Protein 5F2Y (pdb70)

Secondary structure (P-SEA, 3-state):
caaaaaaaaaaaaaaccaaaaaaaaac/caaaaaaaaaaaaaaccaaaaaac/caaaaaaaaaaaaaaccccccccc/caaaaaaaaaaaaaaccccccc/caaaaaaaaaaaaaaccaaaaaaaac/caaaaaaaaaaaaaaccccccccc/caaaaaaaaaaaaaaccaaaaaaaacc

Radius of gyration: 15.52 Å; Cα contacts (8 Å, |Δi|>4): 298; chains: 7; bounding box: 46×24×38 Å

Solvent-accessible surface area: 9048 Å² total

Foldseek 3Di:
DVVVVVVVVVVVVVVCCVVVVVVVVVD/DVVVVVVVVVVVVVVCCVVVVVVD/DVVVVVVVVVVVVVVCCVVVVVDD/DVVVVVVVVVVVVVVCCVVVDD/DVVVVVVVVVVVVVVCCVVVVVVVVD/DVVVVVVVVVVVVVVCCVVVVVVD/DVVVVVVVVVVVVVVCCVVVVVVVVVD

B-factor: mean 48.51, std 15.98, range [20.73, 108.56]

Structure (mmCIF, N/CA/C/O backbone):
data_5F2Y
#
_entry.id   5F2Y
#
_cell.length_a   62.250
_cell.length_b   61.980
_cell.length_c   68.710
_cell.angle_alpha   90.00
_cell.angle_beta   110.92
_cell.angle_gamma   90.00
#
_symmetry.space_group_name_H-M   'I 1 2 1'
#
loop_
_entity.id
_entity.type
_entity.pdbx_description
1 polymer CC-Hept-hCys-H-E
2 water water
#
loop_
_atom_site.group_PDB
_atom_site.id
_atom_site.type_symbol
_atom_site.label_atom_id
_atom_site.label_alt_id
_atom_site.label_comp_id
_atom_site.label_asym_id
_atom_site.label_entity_id
_atom_site.label_seq_id
_atom_site.pdbx_PDB_ins_code
_atom_site.Cartn_x
_atom_site.Cartn_y
_atom_site.Cartn_z
_atom_site.occupancy
_atom_site.B_iso_or_equiv
_atom_site.auth_seq_id
_atom_site.auth_comp_id
_atom_site.auth_asym_id
_atom_site.auth_atom_id
_atom_site.pdbx_PDB_model_num
ATOM 4 N N . GLY A 1 2 ? -73.144 5.189 31.095 1.00 40.01 2 GLY A N 1
ATOM 5 C CA . GLY A 1 2 ? -72.833 4.203 32.115 1.00 35.93 2 GLY A CA 1
ATOM 6 C C . GLY A 1 2 ? -71.356 3.915 32.253 1.00 40.13 2 GLY A C 1
ATOM 7 O O . GLY A 1 2 ? -70.594 4.090 31.317 1.00 34.02 2 GLY A O 1
ATOM 8 N N . GLU A 1 3 ? -70.955 3.476 33.439 1.00 39.71 3 GLU A N 1
ATOM 9 C CA . GLU A 1 3 ? -69.560 3.304 33.726 1.00 40.48 3 GLU A CA 1
ATOM 10 C C . GLU A 1 3 ? -69.015 2.106 32.945 1.00 37.81 3 GLU A C 1
ATOM 11 O O . GLU A 1 3 ? -67.845 2.084 32.608 1.00 36.52 3 GLU A O 1
ATOM 17 N N . ILE A 1 4 ? -69.864 1.135 32.620 1.00 30.75 4 ILE A N 1
ATOM 18 C CA . ILE A 1 4 ? -69.399 -0.017 31.856 1.00 32.91 4 ILE A CA 1
ATOM 19 C C . ILE A 1 4 ? -69.208 0.366 30.393 1.00 34.01 4 ILE A C 1
ATOM 20 O O . ILE A 1 4 ? -68.148 0.116 29.836 1.00 37.49 4 ILE A O 1
ATOM 25 N N . ALA A 1 5 ? 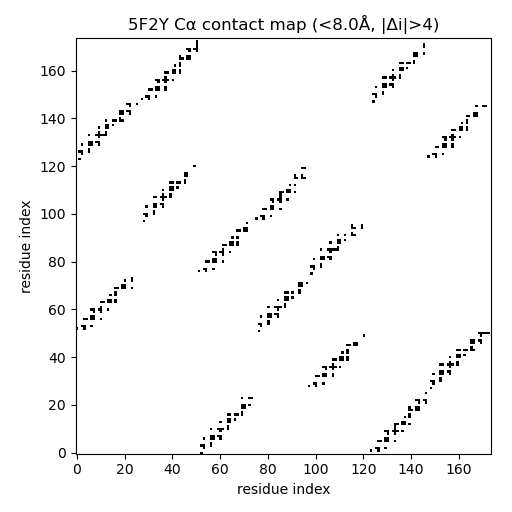-70.214 0.976 29.771 1.00 33.35 5 ALA A N 1
ATOM 26 C CA . ALA A 1 5 ? -70.042 1.531 28.426 1.00 31.90 5 ALA A CA 1
ATOM 27 C C . ALA A 1 5 ? -68.807 2.413 28.366 1.00 36.24 5 ALA A C 1
ATOM 28 O O . ALA A 1 5 ? -68.047 2.340 27.410 1.00 33.06 5 ALA A O 1
ATOM 30 N N . LYS A 1 6 ? -68.615 3.244 29.388 1.00 35.94 6 LYS A N 1
ATOM 31 C CA . LYS A 1 6 ? -67.474 4.140 29.427 1.00 39.75 6 LYS A CA 1
ATOM 32 C C . LYS A 1 6 ? -66.155 3.363 29.431 1.00 37.94 6 LYS A C 1
ATOM 33 O O . LYS A 1 6 ? -65.229 3.719 28.739 1.00 31.70 6 LYS A O 1
ATOM 35 N N . ALA A 1 7 ? -66.078 2.298 30.219 1.00 39.87 7 ALA A N 1
ATOM 36 C CA . ALA A 1 7 ? -64.851 1.538 30.299 1.00 33.37 7 ALA A CA 1
ATOM 37 C C . ALA A 1 7 ? -64.644 0.782 28.995 1.00 36.72 7 ALA A C 1
ATOM 38 O O . ALA A 1 7 ? -63.518 0.614 28.553 1.00 34.54 7 ALA A O 1
ATOM 40 N N . LEU A 1 8 ? -65.725 0.335 28.363 1.00 28.45 8 LEU A N 1
ATOM 41 C CA . LEU A 1 8 ? -65.587 -0.308 27.055 1.00 27.09 8 LEU A CA 1
ATOM 42 C C . LEU A 1 8 ? -65.039 0.668 26.006 1.00 47.08 8 LEU A C 1
ATOM 43 O O . LEU A 1 8 ? -64.211 0.283 25.160 1.00 38.14 8 LEU A O 1
ATOM 48 N N . ARG A 1 9 ? -65.483 1.925 26.061 1.00 35.13 9 ARG A N 1
ATOM 49 C CA . ARG A 1 9 ? -64.987 2.932 25.114 1.00 30.94 9 ARG A CA 1
ATOM 50 C C . ARG A 1 9 ? -63.514 3.227 25.342 1.00 31.69 9 ARG A C 1
ATOM 51 O O . ARG A 1 9 ? -62.798 3.609 24.427 1.00 32.37 9 ARG A O 1
ATOM 59 N N . GLU A 1 10 ? -63.076 3.093 26.584 1.00 35.18 10 GLU A N 1
ATOM 60 C CA . GLU A 1 10 ? -61.684 3.317 26.920 1.00 32.29 10 GLU A CA 1
ATOM 61 C C . GLU A 1 10 ? -60.837 2.177 26.362 1.00 34.74 10 GLU A C 1
ATOM 62 O O . GLU A 1 10 ? -59.695 2.379 25.930 1.00 32.59 10 GLU A O 1
ATOM 68 N N . ILE A 1 11 ? -61.407 0.977 26.343 1.00 33.55 11 ILE A N 1
ATOM 69 C CA . ILE A 1 11 ? -60.724 -0.166 25.758 1.00 33.36 11 ILE A CA 1
ATOM 70 C C . ILE A 1 11 ? -60.553 0.030 24.255 1.00 41.19 11 ILE A C 1
ATOM 71 O O . ILE A 1 11 ? -59.477 -0.217 23.705 1.00 43.45 11 ILE A O 1
ATOM 76 N N . ALA A 1 12 ? -61.607 0.501 23.598 1.00 37.50 12 ALA A N 1
ATOM 77 C CA . ALA A 1 12 ? -61.553 0.765 22.164 1.00 33.52 12 ALA A CA 1
ATOM 78 C C . ALA A 1 12 ? -60.456 1.782 21.837 1.00 41.70 12 ALA A C 1
ATOM 79 O O . ALA A 1 12 ? -59.670 1.582 20.904 1.00 38.97 12 ALA A O 1
ATOM 81 N N . LYS A 1 13 ? -60.395 2.855 22.625 1.00 35.95 13 LYS A N 1
ATOM 82 C CA . LYS A 1 13 ? -59.386 3.880 22.433 1.00 37.10 13 LYS A CA 1
ATOM 83 C C . LYS A 1 13 ? -57.995 3.294 22.612 1.00 36.43 13 LYS A C 1
ATOM 84 O O . LYS A 1 13 ? -57.069 3.645 21.878 1.00 38.48 13 LYS A O 1
ATOM 90 N N . ALA A 1 14 ? -57.846 2.391 23.579 1.00 38.51 14 ALA A N 1
ATOM 91 C CA . ALA A 1 14 ? -56.558 1.733 23.786 1.00 40.07 14 ALA A CA 1
ATOM 92 C C . ALA A 1 14 ? -56.148 0.925 22.553 1.00 37.76 14 ALA A C 1
ATOM 93 O O . ALA A 1 14 ? -54.972 0.904 22.169 1.00 48.11 14 ALA A O 1
ATOM 95 N N . LEU A 1 15 ? -57.123 0.278 21.926 1.00 34.35 15 LEU A N 1
ATOM 96 C CA . LEU A 1 15 ? -56.888 -0.474 20.694 1.00 36.11 15 LEU A CA 1
ATOM 97 C C . LEU A 1 15 ? -56.510 0.439 19.509 1.00 40.85 15 LEU A C 1
ATOM 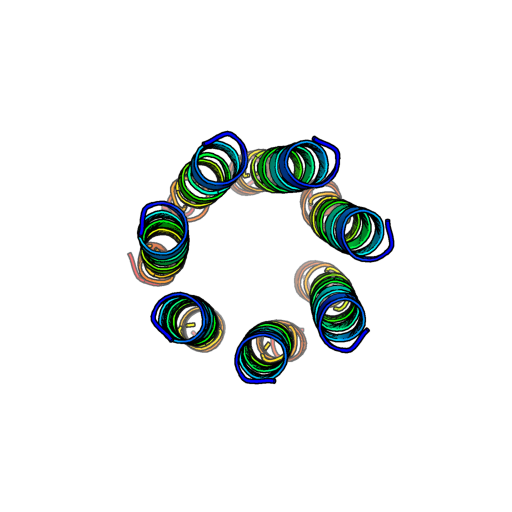98 O O . LEU A 1 15 ? -55.616 0.120 18.710 1.00 39.06 15 LEU A O 1
ATOM 103 N N . ARG A 1 16 ? -57.158 1.592 19.392 1.00 45.06 16 ARG A N 1
ATOM 104 C CA . ARG A 1 16 ? -56.719 2.550 18.380 1.00 48.50 16 ARG A CA 1
ATOM 105 C C . ARG A 1 16 ? -55.302 3.058 18.688 1.00 44.16 16 ARG A C 1
ATOM 106 O O . ARG A 1 16 ? -54.515 3.323 17.779 1.00 43.13 16 ARG A O 1
ATOM 114 N N . GLU A 1 17 ? -54.973 3.190 19.968 1.00 39.03 17 GLU A N 1
ATOM 115 C CA . GLU A 1 17 ? -53.641 3.645 20.341 1.00 44.86 17 GLU A CA 1
ATOM 116 C C . GLU A 1 17 ? -52.627 2.598 19.912 1.00 42.82 17 GLU A C 1
ATOM 117 O O . GLU A 1 17 ? -51.499 2.928 19.573 1.00 48.18 17 GLU A O 1
ATOM 130 N N . ALA A 1 19 ? -53.103 0.407 17.279 1.00 30.38 19 ALA A N 1
ATOM 131 C CA . ALA A 1 19 ? -53.032 0.478 15.815 1.00 33.45 19 ALA A CA 1
ATOM 132 C C . ALA A 1 19 ? -52.050 1.561 15.367 1.00 46.24 19 ALA A C 1
ATOM 133 O O . ALA A 1 19 ? -51.233 1.338 14.487 1.00 41.41 19 ALA A O 1
ATOM 135 N N . TRP A 1 20 ? -52.142 2.729 15.993 1.00 45.30 20 TRP A N 1
ATOM 136 C CA A TRP A 1 20 ? -51.292 3.863 15.657 0.99 42.40 20 TRP A CA 1
ATOM 137 C C . TRP A 1 20 ? -49.820 3.554 15.922 1.00 50.40 20 TRP A C 1
ATOM 138 O O . TRP A 1 20 ? -48.961 3.855 15.098 1.00 43.59 20 TRP A O 1
ATOM 149 N N . ALA A 1 21 ? -49.532 2.944 17.067 1.00 51.75 21 ALA A N 1
ATOM 150 C CA . ALA A 1 21 ? -48.157 2.585 17.391 1.00 49.81 21 ALA A CA 1
ATOM 151 C C . ALA A 1 21 ? -47.636 1.551 16.392 1.00 43.38 21 ALA A C 1
ATOM 152 O O . ALA A 1 21 ? -46.462 1.567 16.024 1.00 50.39 21 ALA A O 1
ATOM 154 N N . HIS A 1 22 ? -48.521 0.674 15.930 1.00 43.02 22 HIS A N 1
ATOM 155 C CA . HIS A 1 22 ? -48.158 -0.326 14.937 1.00 45.49 22 HIS A CA 1
ATOM 156 C C . HIS A 1 22 ? -47.814 0.299 13.590 1.00 51.97 22 HIS A C 1
ATOM 157 O O . HIS A 1 22 ? -46.852 -0.108 12.937 1.00 51.66 22 HIS A O 1
ATOM 164 N N . ARG A 1 23 ? -48.606 1.270 13.159 1.00 41.39 23 ARG A N 1
ATOM 165 C CA . ARG A 1 23 ? -48.284 2.003 11.936 1.00 54.30 23 ARG A CA 1
ATOM 166 C C . ARG A 1 23 ? -46.934 2.715 12.062 1.00 54.30 23 ARG A C 1
ATOM 167 O O . ARG A 1 23 ? -46.124 2.664 11.141 1.00 62.61 23 ARG A O 1
ATOM 169 N N . GLU A 1 24 ? -46.682 3.367 13.196 1.00 40.92 24 GLU A N 1
ATOM 170 C CA . GLU A 1 24 ? -45.390 4.017 13.408 1.00 43.74 24 GLU A CA 1
ATOM 171 C C . GLU A 1 24 ? -44.246 3.004 13.345 1.00 53.06 24 GLU A C 1
ATOM 172 O O . GLU A 1 24 ? -43.153 3.309 12.849 1.00 55.82 24 GLU A O 1
ATOM 178 N N . GLU A 1 25 ? -44.509 1.801 13.850 1.00 53.79 25 GLU A N 1
ATOM 179 C CA . GLU A 1 25 ? -43.586 0.676 13.727 1.00 63.19 25 GLU A CA 1
ATOM 180 C C . GLU A 1 25 ? -43.267 0.390 12.267 1.00 63.91 25 GLU A C 1
ATOM 181 O O . GLU A 1 25 ? -42.109 0.451 11.845 1.00 55.39 25 GLU A O 1
ATOM 187 N N . ALA A 1 26 ? -44.312 0.070 11.508 1.00 59.07 26 ALA A N 1
ATOM 188 C CA . ALA A 1 26 ? -44.176 -0.252 10.094 1.00 71.08 26 ALA A CA 1
ATOM 189 C C . ALA A 1 26 ? -43.470 0.872 9.349 1.00 79.28 26 ALA A C 1
ATOM 190 O O . ALA A 1 26 ? -42.641 0.628 8.472 1.00 82.01 26 ALA A O 1
ATOM 192 N N . LYS A 1 27 ? -43.790 2.107 9.722 1.00 72.11 27 LYS A N 1
ATOM 193 C CA . LYS A 1 27 ? -43.209 3.269 9.070 1.00 70.73 27 LYS A CA 1
ATOM 194 C C . LYS A 1 27 ? -41.737 3.498 9.431 1.00 77.58 27 LYS A C 1
ATOM 195 O O . LYS A 1 27 ? -40.984 4.053 8.631 1.00 82.16 27 LYS A O 1
ATOM 201 N N . ALA A 1 28 ? -41.318 3.068 10.618 1.00 72.73 28 ALA A N 1
ATOM 202 C CA . ALA A 1 28 ? -39.928 3.266 11.033 1.00 67.01 28 ALA A CA 1
ATOM 203 C C . ALA A 1 28 ? -39.023 2.119 10.599 1.00 77.75 28 ALA A C 1
ATOM 204 O O . ALA A 1 28 ? -38.147 1.696 11.355 1.00 86.57 28 ALA A O 1
ATOM 206 N N . LEU A 1 29 ? -39.230 1.624 9.381 1.00 74.89 29 LEU A N 1
ATOM 207 C CA . LEU A 1 29 ? -38.399 0.558 8.831 1.00 75.20 29 LEU A CA 1
ATOM 208 C C . LEU A 1 29 ? -38.542 0.486 7.315 1.00 75.49 29 LEU A C 1
ATOM 209 O O . LEU A 1 29 ? -39.649 0.369 6.791 1.00 74.07 29 LEU A O 1
ATOM 214 N N . GLY B 1 2 ? -70.116 -19.802 36.427 1.00 40.29 2 GLY B N 1
ATOM 215 C CA . GLY B 1 2 ? -70.935 -19.239 35.375 1.00 35.48 2 GLY B CA 1
ATOM 216 C C . GLY B 1 2 ? -70.381 -19.436 33.985 1.00 41.04 2 GLY B C 1
ATOM 217 O O . GLY B 1 2 ? -69.172 -19.469 33.781 1.00 32.23 2 GLY B O 1
ATOM 218 N N . GLU B 1 3 ? -71.273 -19.543 33.013 1.00 38.60 3 GLU B N 1
ATOM 219 C CA . GLU B 1 3 ? -70.843 -19.716 31.640 1.00 43.12 3 GLU B CA 1
ATOM 220 C C . GLU B 1 3 ? -70.123 -18.469 31.115 1.00 42.44 3 GLU B C 1
ATOM 221 O O . GLU B 1 3 ? -69.162 -18.584 30.360 1.00 36.31 3 GLU B O 1
ATOM 227 N N . ILE B 1 4 ? -70.553 -17.280 31.531 1.00 36.34 4 ILE B N 1
ATOM 228 C CA . ILE B 1 4 ? -69.928 -16.062 31.016 1.00 31.07 4 ILE B CA 1
ATOM 229 C C . ILE B 1 4 ? -68.517 -15.940 31.578 1.00 34.33 4 ILE B C 1
ATOM 230 O O . ILE B 1 4 ? -67.552 -15.852 30.810 1.00 40.12 4 ILE B O 1
ATOM 235 N N . ALA B 1 5 ? -68.390 -15.992 32.901 1.00 31.33 5 ALA B N 1
ATOM 236 C CA . ALA B 1 5 ? -67.085 -16.048 33.564 1.00 31.92 5 ALA B CA 1
ATOM 237 C C . ALA B 1 5 ? -66.151 -17.128 32.982 1.00 40.95 5 ALA B C 1
ATOM 238 O O . ALA B 1 5 ? -64.980 -16.858 32.741 1.00 36.97 5 ALA B O 1
ATOM 240 N N . LYS B 1 6 ? -66.661 -18.338 32.763 1.00 35.76 6 LYS B N 1
ATOM 241 C CA . LYS B 1 6 ? -65.864 -19.389 32.129 1.00 35.17 6 LYS B CA 1
ATOM 242 C C . LYS B 1 6 ? -65.330 -18.959 30.762 1.00 37.06 6 LYS B C 1
ATOM 243 O O . LYS B 1 6 ? -64.145 -19.103 30.481 1.00 33.30 6 LYS B O 1
ATOM 246 N N . ALA B 1 7 ? -66.209 -18.439 29.913 1.00 37.43 7 ALA B N 1
ATOM 247 C CA . ALA B 1 7 ? -65.814 -18.029 28.575 1.00 31.39 7 ALA B CA 1
ATOM 248 C C . ALA B 1 7 ? -64.778 -16.919 28.639 1.00 37.03 7 ALA B C 1
ATOM 249 O O . ALA B 1 7 ? -63.840 -16.894 27.855 1.00 35.41 7 ALA B O 1
ATOM 251 N N . LEU B 1 8 ? -64.941 -16.013 29.590 1.00 27.42 8 LEU B N 1
ATOM 252 C CA . LEU B 1 8 ? -63.988 -14.937 29.790 1.00 27.96 8 LEU B CA 1
ATOM 253 C C . LEU B 1 8 ? -62.614 -15.460 30.182 1.00 34.73 8 LEU B C 1
ATOM 254 O O . LEU B 1 8 ? -61.594 -14.873 29.803 1.00 28.44 8 LEU B O 1
ATOM 259 N N . ARG B 1 9 ? -62.580 -16.540 30.960 1.00 37.78 9 ARG B N 1
ATOM 260 C CA . ARG B 1 9 ? -61.303 -17.145 31.329 1.00 44.30 9 ARG B CA 1
ATOM 261 C C . ARG B 1 9 ? -60.681 -17.844 30.125 1.00 40.55 9 ARG B C 1
ATOM 262 O O . ARG B 1 9 ? -59.461 -17.859 29.991 1.00 38.85 9 ARG B O 1
ATOM 270 N N . GLU B 1 10 ? -61.501 -18.409 29.238 1.00 33.69 10 GLU B N 1
ATOM 271 C CA . GLU B 1 10 ? -60.949 -18.964 27.999 1.00 38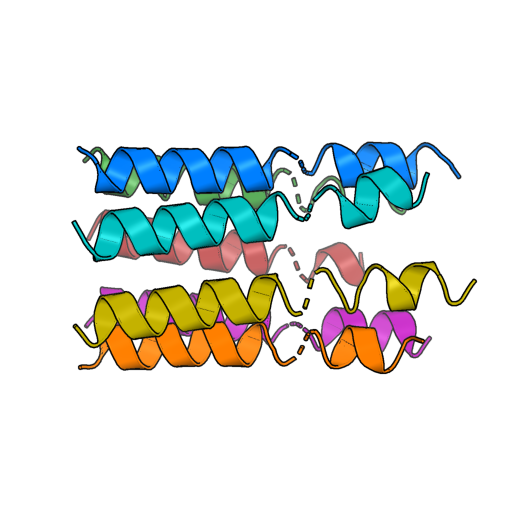.59 10 GLU B CA 1
ATOM 272 C C . GLU B 1 10 ? -60.283 -17.883 27.155 1.00 34.22 10 GLU B C 1
ATOM 273 O O . GLU B 1 10 ? -59.292 -18.130 26.489 1.00 29.15 10 GLU B O 1
ATOM 279 N N . ILE B 1 11 ? -60.857 -16.691 27.155 1.00 32.95 11 ILE B N 1
ATOM 280 C CA . ILE B 1 11 ? -60.265 -15.577 26.432 1.00 33.61 11 ILE B CA 1
ATOM 281 C C . ILE B 1 11 ? -58.920 -15.239 27.050 1.00 31.58 11 ILE B C 1
ATOM 282 O O . ILE B 1 11 ? -57.957 -15.027 26.344 1.00 30.25 11 ILE B O 1
ATOM 287 N N . ALA B 1 12 ? -58.843 -15.220 28.374 1.00 33.56 12 ALA B N 1
ATOM 288 C CA . ALA B 1 12 ? -57.581 -14.903 29.024 1.00 33.60 12 ALA B CA 1
ATOM 289 C C . ALA B 1 12 ? -56.499 -15.926 28.670 1.00 36.79 12 ALA B C 1
ATOM 290 O O . ALA B 1 12 ? -55.352 -15.551 28.405 1.00 31.89 12 ALA B O 1
ATOM 292 N N . LYS B 1 13 ? -56.868 -17.206 28.629 1.00 34.89 13 LYS B N 1
ATOM 293 C CA . LYS B 1 13 ? -55.922 -18.264 28.290 1.00 36.37 13 LYS B CA 1
ATOM 294 C C . LYS B 1 13 ? -55.485 -18.179 26.838 1.00 37.04 13 LYS B C 1
ATOM 295 O O . LYS B 1 13 ? -54.321 -18.446 26.510 1.00 36.19 13 LYS B O 1
ATOM 297 N N . ALA B 1 14 ? -56.399 -17.800 25.953 1.00 31.82 14 ALA B N 1
ATOM 298 C CA . ALA B 1 14 ? -55.989 -17.610 24.561 1.00 31.35 14 ALA B CA 1
ATOM 299 C C . ALA B 1 14 ? -54.997 -16.452 24.465 1.00 40.76 14 ALA B C 1
ATOM 300 O O . ALA B 1 14 ? -54.057 -16.496 23.675 1.00 40.75 14 ALA B O 1
ATOM 302 N N . LEU B 1 15 ? -55.191 -15.421 25.281 1.00 38.84 15 LEU B N 1
ATOM 303 C CA . LEU B 1 15 ? -54.243 -14.303 25.291 1.00 40.29 15 LEU B CA 1
ATOM 304 C C . LEU B 1 15 ? -52.875 -14.718 25.852 1.00 35.34 15 LEU B C 1
ATOM 305 O O . LEU B 1 15 ? -51.839 -14.216 25.422 1.00 35.76 15 LEU B O 1
ATOM 310 N N . ARG B 1 16 ? -52.864 -15.628 26.820 1.00 36.77 16 ARG B N 1
ATOM 311 C CA A ARG B 1 16 ? -51.613 -16.132 27.359 0.57 40.09 16 ARG B CA 1
ATOM 312 C CA B ARG B 1 16 ? -51.614 -16.143 27.353 0.43 40.24 16 ARG B CA 1
ATOM 313 C C . ARG B 1 16 ? -50.895 -16.968 26.288 1.00 43.04 16 ARG B C 1
ATOM 314 O O . ARG B 1 16 ? -49.673 -16.921 26.168 1.00 39.45 16 ARG B O 1
ATOM 329 N N . GLU B 1 17 ? -51.667 -17.714 25.503 1.00 40.13 17 GLU B N 1
ATOM 330 C CA . GLU B 1 17 ? -51.132 -18.440 24.360 1.00 43.27 17 GLU B CA 1
ATOM 331 C C . GLU B 1 17 ? -50.474 -17.459 23.393 1.00 42.63 17 GLU B C 1
ATOM 332 O O . GLU B 1 17 ? -49.432 -17.744 22.799 1.00 39.92 17 GLU B O 1
ATOM 345 N N . ALA B 1 19 ? -49.202 -14.544 24.153 1.00 34.39 19 ALA B N 1
ATOM 346 C CA . ALA B 1 19 ? -47.988 -14.142 24.843 1.00 41.91 19 ALA B CA 1
ATOM 347 C C . ALA B 1 19 ? -46.876 -15.183 24.679 1.00 53.75 19 ALA B C 1
ATOM 348 O O . ALA B 1 19 ? -45.786 -14.849 24.226 1.00 56.55 19 ALA B O 1
ATOM 350 N N . TRP B 1 20 ? -47.157 -16.433 25.046 1.00 52.05 20 TRP B N 1
ATOM 351 C CA . TRP B 1 20 ? -46.173 -17.513 24.949 1.00 53.04 20 TRP B CA 1
ATOM 352 C C . TRP B 1 20 ? -45.591 -17.628 23.546 1.00 53.56 20 TRP B C 1
ATOM 353 O O . TRP B 1 20 ? -44.396 -17.867 23.382 1.00 53.79 20 TRP B O 1
ATOM 364 N N . ALA B 1 21 ? -46.439 -17.451 22.537 1.00 46.29 21 ALA B N 1
ATOM 365 C CA . ALA B 1 21 ? -45.994 -17.488 21.147 1.00 42.70 21 ALA B CA 1
ATOM 366 C C . ALA B 1 21 ? -44.930 -16.413 20.882 1.00 54.46 21 ALA B C 1
ATOM 367 O O . ALA B 1 21 ? -44.009 -16.619 20.098 1.00 62.46 21 ALA B O 1
ATOM 369 N N . HIS B 1 22 ? -45.071 -15.268 21.548 1.00 56.78 22 HIS B N 1
ATOM 370 C CA . HIS B 1 22 ? -44.099 -14.187 21.463 1.00 62.32 22 HIS B CA 1
ATOM 371 C C . HIS B 1 22 ? -42.868 -14.477 22.316 1.00 60.67 22 HIS B C 1
ATOM 372 O O . HIS B 1 22 ? -41.768 -14.039 21.989 1.00 59.72 22 HIS B O 1
ATOM 379 N N . ARG B 1 23 ? -43.053 -15.214 23.408 1.00 61.27 23 ARG B N 1
ATOM 380 C CA . ARG B 1 23 ? -41.936 -15.563 24.286 1.00 64.85 23 ARG B CA 1
ATOM 381 C C . ARG B 1 23 ? -40.975 -16.559 23.630 1.00 71.13 23 ARG B C 1
ATOM 382 O O . ARG B 1 23 ? -39.832 -16.697 24.063 1.00 73.09 23 ARG B O 1
ATOM 390 N N . GLU B 1 24 ? -41.437 -17.253 22.593 1.00 75.31 24 GLU B N 1
ATOM 391 C CA . GLU B 1 24 ? -40.586 -18.206 21.885 1.00 82.63 24 GLU B CA 1
ATOM 392 C C . GLU B 1 24 ? -39.984 -17.580 20.627 1.00 88.75 24 GLU B C 1
ATOM 393 O O . GLU B 1 24 ? -39.202 -18.220 19.918 1.00 92.15 24 GLU B O 1
ATOM 399 N N . GLU B 1 25 ? -40.351 -16.328 20.360 1.00 80.12 25 GLU B N 1
ATOM 400 C CA . GLU B 1 25 ? -39.716 -15.541 19.307 1.00 78.60 25 GLU B CA 1
ATOM 401 C C . GLU B 1 25 ? -38.709 -14.567 19.912 1.00 80.82 25 GLU B C 1
ATOM 402 O O . GLU B 1 25 ? -38.608 -13.418 19.481 1.00 87.03 25 GLU B O 1
ATOM 404 N N . ALA B 1 26 ? -37.967 -15.037 20.911 1.00 74.72 26 ALA B N 1
ATOM 405 C CA . ALA B 1 26 ? -37.002 -14.207 21.628 1.00 63.72 26 ALA B CA 1
ATOM 406 C C . ALA B 1 26 ? -36.024 -15.068 22.427 1.00 67.58 26 ALA B C 1
ATOM 407 O O . ALA B 1 26 ? -36.361 -16.175 22.858 1.00 72.53 26 ALA B O 1
ATOM 412 N N . GLY C 1 2 ? -78.176 0.005 22.167 1.00 43.88 2 GLY C N 1
ATOM 413 C CA . GLY C 1 2 ? -77.715 0.253 23.522 1.00 40.20 2 GLY C CA 1
ATOM 414 C C . GLY C 1 2 ? -76.303 0.791 23.582 1.00 45.45 2 GLY C C 1
ATOM 415 O O . GLY C 1 2 ? -75.518 0.567 22.668 1.00 35.66 2 GLY C O 1
ATOM 416 N N . GLU C 1 3 ? -75.982 1.490 24.668 1.00 56.54 3 GLU C N 1
ATOM 417 C CA . GLU C 1 3 ? -74.661 2.079 24.836 1.00 49.79 3 GLU C CA 1
ATOM 418 C C . GLU C 1 3 ? -73.587 0.988 24.900 1.00 39.14 3 GLU C C 1
ATOM 419 O O . GLU C 1 3 ? -72.488 1.169 24.400 1.00 38.36 3 GLU C O 1
ATOM 425 N N . ILE C 1 4 ? -73.906 -0.151 25.502 1.00 35.24 4 ILE C N 1
ATOM 426 C CA . ILE C 1 4 ? -72.914 -1.221 25.626 1.00 33.02 4 ILE C CA 1
ATOM 427 C C . ILE C 1 4 ? -72.624 -1.853 24.265 1.00 42.22 4 ILE C C 1
ATOM 428 O O . ILE C 1 4 ? -71.465 -1.976 23.865 1.00 38.63 4 ILE C O 1
ATOM 433 N N . ALA C 1 5 ? -73.674 -2.225 23.544 1.00 37.31 5 ALA C N 1
ATOM 434 C CA . ALA C 1 5 ? -73.525 -2.781 22.204 1.00 32.83 5 ALA C CA 1
ATOM 435 C C . ALA C 1 5 ? -72.747 -1.848 21.275 1.00 42.80 5 ALA C C 1
ATOM 436 O O . ALA C 1 5 ? -71.890 -2.302 20.518 1.00 35.96 5 ALA C O 1
ATOM 438 N N . LYS C 1 6 ? -73.027 -0.549 21.335 1.00 34.19 6 LYS C N 1
ATOM 439 C CA . LYS C 1 6 ? -72.286 0.419 20.523 1.00 38.10 6 LYS C CA 1
ATOM 440 C C . LYS C 1 6 ? -70.792 0.496 20.885 1.00 35.03 6 LYS C C 1
ATOM 441 O O . LYS C 1 6 ? -69.946 0.592 20.004 1.00 46.80 6 LYS C O 1
ATOM 443 N N . ALA C 1 7 ? -70.474 0.460 22.176 1.00 38.54 7 ALA C N 1
ATOM 444 C CA . ALA C 1 7 ? -69.089 0.491 22.614 1.00 33.13 7 ALA C CA 1
ATOM 445 C C . ALA C 1 7 ? -68.388 -0.756 22.125 1.00 39.01 7 ALA C C 1
ATOM 446 O O . ALA C 1 7 ? -67.235 -0.708 21.691 1.00 35.57 7 ALA C O 1
ATOM 448 N N . LEU C 1 8 ? -69.093 -1.880 22.184 1.00 25.36 8 LEU C N 1
ATOM 449 C CA . LEU C 1 8 ? -68.536 -3.133 21.695 1.00 27.52 8 LEU C CA 1
ATOM 450 C C . LEU C 1 8 ? -68.278 -3.091 20.192 1.00 39.51 8 LEU C C 1
ATOM 451 O O . LEU C 1 8 ? -67.282 -3.641 19.716 1.00 35.67 8 LEU C O 1
ATOM 456 N N . ARG C 1 9 ? -69.164 -2.463 19.425 1.00 35.94 9 ARG C N 1
ATOM 457 C CA A ARG C 1 9 ? -68.937 -2.313 17.990 0.59 33.96 9 ARG C CA 1
ATOM 458 C CA B ARG C 1 9 ? -68.916 -2.341 17.994 0.41 33.59 9 ARG C CA 1
ATOM 459 C C . ARG C 1 9 ? -67.766 -1.365 17.754 1.00 38.95 9 ARG C C 1
ATOM 460 O O . ARG C 1 9 ? -67.028 -1.486 16.767 1.00 37.40 9 ARG C O 1
ATOM 475 N N . GLU C 1 10 ? -67.590 -0.418 18.669 1.00 35.35 10 GLU C N 1
ATOM 476 C CA . GLU C 1 10 ? -66.463 0.508 18.585 1.00 39.70 10 GLU C CA 1
ATOM 477 C C . GLU C 1 10 ? -65.156 -0.230 18.860 1.00 38.06 10 GLU C C 1
ATOM 478 O O . GLU C 1 10 ? -64.094 0.147 18.358 1.00 43.81 10 GLU C O 1
ATOM 484 N N . ILE C 1 11 ? -65.240 -1.285 19.661 1.00 42.66 11 ILE C N 1
ATOM 485 C CA . ILE C 1 11 ? -64.092 -2.144 19.901 1.00 36.97 11 ILE C CA 1
ATOM 486 C C . ILE C 1 11 ? -63.785 -2.947 18.634 1.00 37.81 11 ILE C C 1
ATOM 487 O O . ILE C 1 11 ? -62.633 -3.084 18.239 1.00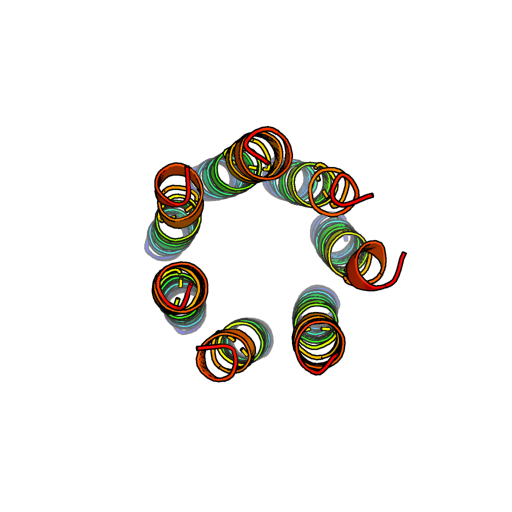 38.31 11 ILE C O 1
ATOM 492 N N . ALA C 1 12 ? -64.819 -3.435 17.967 1.00 33.44 12 ALA C N 1
ATOM 493 C CA . ALA C 1 12 ? -64.623 -4.181 16.727 1.00 37.45 12 ALA C CA 1
ATOM 494 C C . ALA C 1 12 ? -63.894 -3.356 15.668 1.00 44.71 12 ALA C C 1
ATOM 495 O O . ALA C 1 12 ? -62.921 -3.814 15.057 1.00 44.39 12 ALA C O 1
ATOM 497 N N . LYS C 1 13 ? -64.360 -2.131 15.456 1.00 43.27 13 LYS C N 1
ATOM 498 C CA . LYS C 1 13 ? -63.766 -1.255 14.465 1.00 39.75 13 LYS C CA 1
ATOM 499 C C . LYS C 1 13 ? -62.307 -0.945 14.781 1.00 40.27 13 LYS C C 1
ATOM 500 O O . LYS C 1 13 ? -61.467 -0.899 13.884 1.00 43.21 13 LYS C O 1
ATOM 504 N N . ALA C 1 14 ? -61.994 -0.743 16.056 1.00 39.52 14 ALA C N 1
ATOM 505 C CA . ALA C 1 14 ? -60.604 -0.492 16.432 1.00 43.53 14 ALA C CA 1
ATOM 506 C C . ALA C 1 14 ? -59.719 -1.678 16.034 1.00 39.58 14 ALA C C 1
ATOM 507 O O . ALA C 1 14 ? -58.617 -1.503 15.507 1.00 48.02 14 ALA C O 1
ATOM 509 N N . LEU C 1 15 ? -60.225 -2.883 16.273 1.00 34.92 15 LEU C N 1
ATOM 510 C CA . LEU C 1 15 ? -59.526 -4.120 15.938 1.00 42.40 15 LEU C CA 1
ATOM 511 C C . LEU C 1 15 ? -59.316 -4.253 14.436 1.00 42.28 15 LEU C C 1
ATOM 512 O O . LEU C 1 15 ? -58.283 -4.760 13.983 1.00 40.65 15 LEU C O 1
ATOM 517 N N . ARG C 1 16 ? -60.296 -3.807 13.658 1.00 41.60 16 ARG C N 1
ATOM 518 C CA . ARG C 1 16 ? -60.126 -3.765 12.211 1.00 48.15 16 ARG C CA 1
ATOM 519 C C . ARG C 1 16 ? -59.076 -2.725 11.816 1.00 57.07 16 ARG C C 1
ATOM 520 O O . ARG C 1 16 ? -58.298 -2.940 10.884 1.00 63.92 16 ARG C O 1
ATOM 528 N N . GLU C 1 17 ? -59.050 -1.601 12.528 1.00 53.61 17 GLU C N 1
ATOM 529 C CA . GLU C 1 17 ? -58.004 -0.605 12.322 1.00 56.92 17 GLU C CA 1
ATOM 530 C C . GLU C 1 17 ? -56.628 -1.219 12.632 1.00 50.53 17 GLU C C 1
ATOM 531 O O . GLU C 1 17 ? -55.640 -0.900 11.989 1.00 60.35 17 GLU C O 1
ATOM 544 N N . ALA C 1 19 ? -56.015 -4.357 12.282 1.00 47.64 19 ALA C N 1
ATOM 545 C CA . ALA C 1 19 ? -55.813 -5.340 11.217 1.00 53.56 19 ALA C CA 1
ATOM 546 C C . ALA C 1 19 ? -55.190 -4.714 9.971 1.00 63.94 19 ALA C C 1
ATOM 547 O O . ALA C 1 19 ? -54.341 -5.333 9.332 1.00 50.18 19 ALA C O 1
ATOM 549 N N . TRP C 1 20 ? -55.618 -3.501 9.623 1.00 65.87 20 TRP C N 1
ATOM 550 C CA . TRP C 1 20 ? -55.014 -2.768 8.508 1.00 65.78 20 TRP C CA 1
ATOM 551 C C . TRP C 1 20 ? -53.573 -2.336 8.816 1.00 66.01 20 TRP C C 1
ATOM 552 O O . TRP C 1 20 ? -52.759 -2.192 7.907 1.00 73.26 20 TRP C O 1
ATOM 554 N N . ALA C 1 21 ? -53.255 -2.121 10.089 1.00 59.47 21 ALA C N 1
ATOM 555 C CA . ALA C 1 21 ? -51.890 -1.757 10.463 1.00 52.61 21 ALA C CA 1
ATOM 556 C C . ALA C 1 21 ? -50.951 -2.966 10.381 1.00 66.85 21 ALA C C 1
ATOM 557 O O . ALA C 1 21 ? -49.801 -2.835 9.957 1.00 68.40 21 ALA C O 1
ATOM 559 N N . HIS C 1 22 ? -51.439 -4.136 10.792 1.00 67.25 22 HIS C N 1
ATOM 560 C CA . HIS C 1 22 ? -50.699 -5.379 10.601 1.00 68.38 22 HIS C CA 1
ATOM 561 C C . HIS C 1 22 ? -50.542 -5.641 9.108 1.00 79.97 22 HIS C C 1
ATOM 562 O O . HIS C 1 22 ? -49.509 -6.141 8.658 1.00 85.49 22 HIS C O 1
ATOM 569 N N . ARG C 1 23 ? -51.575 -5.296 8.345 1.00 75.53 23 ARG C N 1
ATOM 570 C CA . ARG C 1 23 ? -51.520 -5.376 6.887 1.00 74.02 23 ARG C CA 1
ATOM 571 C C . ARG C 1 23 ? -50.946 -4.085 6.317 1.00 82.23 23 ARG C C 1
ATOM 572 O O . ARG C 1 23 ? -51.403 -3.581 5.287 1.00 87.98 23 ARG C O 1
ATOM 574 N N . GLU C 1 24 ? -49.966 -3.539 7.027 1.00 79.11 24 GLU C N 1
ATOM 575 C CA . GLU C 1 24 ? -49.090 -2.505 6.497 1.00 82.64 24 GLU C CA 1
ATOM 576 C C . GLU C 1 24 ? -47.660 -3.013 6.638 1.00 79.49 24 GLU C C 1
ATOM 577 O O . GLU C 1 24 ? -46.708 -2.235 6.690 1.00 78.11 24 GLU C O 1
ATOM 579 N N . GLU C 1 25 ? -47.531 -4.335 6.725 1.00 83.61 25 GLU C N 1
ATOM 580 C CA . GLU C 1 25 ? -46.234 -5.002 6.738 1.00 82.70 25 GLU C CA 1
ATOM 581 C C . GLU C 1 25 ? -45.941 -5.556 5.345 1.00 83.29 25 GLU C C 1
ATOM 582 O O . GLU C 1 25 ? -45.180 -6.512 5.186 1.00 85.21 25 GLU C O 1
ATOM 584 N N . ALA C 1 26 ? -46.560 -4.943 4.341 1.00 79.79 26 ALA C N 1
ATOM 585 C CA . ALA C 1 26 ? -46.431 -5.384 2.960 1.00 78.21 26 ALA C CA 1
ATOM 590 N N . GLY D 1 2 ? -79.277 -11.198 20.039 1.00 58.79 2 GLY D N 1
ATOM 591 C CA . GLY D 1 2 ? -79.080 -10.018 20.853 1.00 48.36 2 GLY D CA 1
ATOM 592 C C . GLY D 1 2 ? -78.081 -9.051 20.257 1.00 47.06 2 GLY D C 1
ATOM 593 O O . GLY D 1 2 ? -77.129 -9.461 19.583 1.00 34.88 2 GLY D O 1
ATOM 594 N N . GLU D 1 3 ? -78.288 -7.764 20.512 1.00 44.81 3 GLU D N 1
ATOM 595 C CA . GLU D 1 3 ? -77.397 -6.739 20.000 1.00 47.27 3 GLU D CA 1
ATOM 596 C C . GLU D 1 3 ? -76.026 -6.871 20.650 1.00 43.20 3 GLU D C 1
ATOM 597 O O . GLU D 1 3 ? -75.012 -6.636 20.005 1.00 42.03 3 GLU D O 1
ATOM 603 N N . ILE D 1 4 ? -75.992 -7.249 21.926 1.00 36.28 4 ILE D N 1
ATOM 604 C CA . ILE D 1 4 ? -74.720 -7.423 22.607 1.00 40.02 4 ILE D CA 1
ATOM 605 C C . ILE D 1 4 ? -73.988 -8.655 22.059 1.00 40.89 4 ILE D C 1
ATOM 606 O O . ILE D 1 4 ? -72.798 -8.594 21.763 1.00 35.34 4 ILE D O 1
ATOM 611 N N . ALA D 1 5 ? -74.701 -9.761 21.878 1.00 31.49 5 ALA D N 1
ATOM 612 C CA . ALA D 1 5 ? -74.092 -10.960 21.302 1.00 35.60 5 ALA D CA 1
ATOM 613 C C . ALA D 1 5 ? -73.566 -10.722 19.885 1.00 40.48 5 ALA D C 1
ATOM 614 O O . ALA D 1 5 ? -72.478 -11.172 19.523 1.00 32.96 5 ALA D O 1
ATOM 616 N N . LYS D 1 6 ? -74.361 -10.032 19.075 1.00 35.02 6 LYS D N 1
ATOM 617 C CA . LYS D 1 6 ? -73.972 -9.709 17.719 1.00 32.24 6 LYS D CA 1
ATOM 618 C C . LYS D 1 6 ? -72.685 -8.901 17.694 1.00 36.65 6 LYS D C 1
ATOM 619 O O . LYS D 1 6 ? -71.818 -9.141 16.869 1.00 41.10 6 LYS D O 1
ATOM 625 N N . ALA D 1 7 ? -72.570 -7.945 18.605 1.00 40.25 7 ALA D N 1
ATOM 626 C CA . ALA D 1 7 ? -71.408 -7.077 18.627 1.00 45.39 7 ALA D CA 1
ATOM 627 C C . ALA D 1 7 ? -70.201 -7.859 19.100 1.00 48.05 7 ALA D C 1
ATOM 628 O O . ALA D 1 7 ? -69.100 -7.655 18.603 1.00 50.34 7 ALA D O 1
ATOM 630 N N . LEU D 1 8 ? -70.403 -8.758 20.060 1.00 35.19 8 LEU D N 1
ATOM 631 C CA . LEU D 1 8 ? -69.302 -9.630 20.448 1.00 36.94 8 LEU D CA 1
ATOM 632 C C . LEU D 1 8 ? -68.845 -10.463 19.248 1.00 42.88 8 LEU D C 1
ATOM 633 O O . LEU D 1 8 ? -67.647 -10.656 19.048 1.00 34.70 8 LEU D O 1
ATOM 638 N N . ARG D 1 9 ? -69.784 -10.925 18.425 1.00 41.83 9 ARG D N 1
ATOM 639 C CA . ARG D 1 9 ? -69.417 -11.711 17.245 1.00 42.33 9 ARG D CA 1
ATOM 640 C C . ARG D 1 9 ? -68.682 -10.845 16.223 1.00 39.03 9 ARG D C 1
ATOM 641 O O . ARG D 1 9 ? -67.892 -11.330 15.432 1.00 37.14 9 ARG D O 1
ATOM 649 N N . GLU D 1 10 ? -68.952 -9.552 16.226 1.00 41.20 10 GLU D N 1
ATOM 650 C CA . GLU D 1 10 ? -68.283 -8.678 15.279 1.00 40.72 10 GLU D CA 1
ATOM 651 C C . GLU D 1 10 ? -66.838 -8.488 15.713 1.00 37.39 10 GLU D C 1
ATOM 652 O O . GLU D 1 10 ? -65.943 -8.286 14.901 1.00 38.98 10 GLU D O 1
ATOM 658 N N . ILE D 1 11 ? -66.622 -8.561 17.020 1.00 37.89 11 ILE D N 1
ATOM 659 C CA . ILE D 1 11 ? -65.289 -8.484 17.576 1.00 38.28 11 ILE D CA 1
ATOM 660 C C . ILE D 1 11 ? -64.470 -9.711 17.166 1.00 35.12 11 ILE D C 1
ATOM 661 O O . ILE D 1 11 ? -63.339 -9.577 16.706 1.00 43.32 11 ILE D O 1
ATOM 666 N N . ALA D 1 12 ? -65.050 -10.900 17.303 1.00 34.12 12 ALA D N 1
ATOM 667 C CA . ALA D 1 12 ? -64.363 -12.129 16.904 1.00 36.02 12 ALA D CA 1
ATOM 668 C C . ALA D 1 12 ? -63.948 -12.067 15.438 1.00 39.96 12 ALA D C 1
ATOM 669 O O . ALA D 1 12 ? -62.811 -12.386 15.093 1.00 45.68 12 ALA D O 1
ATOM 671 N N . LYS D 1 13 ? -64.873 -11.652 14.579 1.00 43.84 13 LYS D N 1
ATOM 672 C CA . LYS D 1 13 ? -64.585 -11.522 13.153 1.00 46.16 13 LYS D CA 1
ATOM 673 C C . LYS D 1 13 ? -63.372 -10.623 12.891 1.00 42.77 13 LYS D C 1
ATOM 674 O O . LYS D 1 13 ? -62.500 -10.953 12.086 1.00 43.49 13 LYS D O 1
ATOM 676 N N . ALA D 1 14 ? -63.326 -9.489 13.584 1.00 38.47 14 ALA D N 1
ATOM 677 C CA . ALA D 1 14 ? -62.222 -8.544 13.453 1.00 37.56 14 ALA D CA 1
ATOM 678 C C . ALA D 1 14 ? -60.910 -9.184 13.876 1.00 44.04 14 ALA D C 1
ATOM 679 O O . ALA D 1 14 ? -59.858 -8.967 13.268 1.00 41.13 14 ALA D O 1
ATOM 681 N N . LEU D 1 15 ? -60.976 -9.980 14.931 1.00 38.92 15 LEU D N 1
ATOM 682 C CA . LEU D 1 15 ? -59.803 -10.672 15.413 1.00 39.57 15 LEU D CA 1
ATOM 683 C C . LEU D 1 15 ? -59.338 -11.714 14.383 1.00 47.72 15 LEU D C 1
ATOM 684 O O . LEU D 1 15 ? -58.139 -11.873 14.141 1.00 44.46 15 LEU D O 1
ATOM 689 N N . ARG D 1 16 ? -60.288 -12.414 13.767 1.00 37.38 16 ARG D N 1
ATOM 690 C CA . ARG D 1 16 ? -59.946 -13.357 12.712 1.00 42.78 16 ARG D CA 1
ATOM 691 C C . ARG D 1 16 ? -59.283 -12.613 11.559 1.00 51.39 16 ARG D C 1
ATOM 692 O O . ARG D 1 16 ? -58.335 -13.100 10.951 1.00 48.47 16 ARG D O 1
ATOM 700 N N . GLU D 1 17 ? -59.770 -11.410 11.292 1.00 53.19 17 GLU D N 1
ATOM 701 C CA . GLU D 1 17 ? -59.222 -10.569 10.240 1.00 48.53 17 GLU D CA 1
ATOM 702 C C . GLU D 1 17 ? -57.772 -10.193 10.576 1.00 51.46 17 GLU D C 1
ATOM 703 O O . GLU D 1 17 ? -56.914 -10.177 9.706 1.00 54.77 17 GLU D O 1
ATOM 716 N N . ALA D 1 19 ? -55.813 -12.006 12.338 1.00 44.79 19 ALA D N 1
ATOM 717 C CA . ALA D 1 19 ? -55.098 -13.263 12.126 1.00 50.46 19 ALA D CA 1
ATOM 718 C C . ALA D 1 19 ? -54.788 -13.511 10.650 1.00 63.01 19 ALA D C 1
ATOM 719 O O . ALA D 1 19 ? -53.669 -13.868 10.304 1.00 72.71 19 ALA D O 1
ATOM 721 N N . TRP D 1 20 ? -55.784 -13.341 9.784 1.00 63.12 20 TRP D N 1
ATOM 722 C CA . TRP D 1 20 ? -55.585 -13.563 8.358 1.00 60.17 20 TRP D CA 1
ATOM 723 C C . TRP D 1 20 ? -54.592 -12.558 7.780 1.00 65.95 20 TRP D C 1
ATOM 724 O O . TRP D 1 20 ? -53.916 -12.844 6.791 1.00 69.20 20 TRP D O 1
ATOM 726 N N . ALA D 1 21 ? -54.491 -11.387 8.403 1.00 68.59 21 ALA D N 1
ATOM 727 C CA . ALA D 1 21 ? -53.559 -10.359 7.937 1.00 68.51 21 ALA D CA 1
ATOM 728 C C . ALA D 1 21 ? -52.105 -10.772 8.163 1.00 87.21 21 ALA D C 1
ATOM 729 O O . ALA D 1 21 ? -51.188 -10.184 7.584 1.00 93.60 21 ALA D O 1
ATOM 731 N N . HIS D 1 22 ? -51.896 -11.779 9.005 1.00 93.56 22 HIS D N 1
ATOM 732 C CA . HIS D 1 22 ? -50.558 -12.310 9.225 1.00 102.81 22 HIS D CA 1
ATOM 733 C C . HIS D 1 22 ? -50.006 -12.905 7.932 1.00 103.22 22 HIS D C 1
ATOM 734 O O . HIS D 1 22 ? -48.938 -12.513 7.457 1.00 102.99 22 HIS D O 1
ATOM 736 N N . ARG D 1 23 ? -50.756 -13.838 7.356 1.00 100.47 23 ARG D N 1
ATOM 737 C CA . ARG D 1 23 ? -50.320 -14.536 6.154 1.00 93.13 23 ARG D CA 1
ATOM 738 C C . ARG D 1 23 ? -50.443 -13.671 4.895 1.00 93.72 23 ARG D C 1
ATOM 739 O O . ARG D 1 23 ? -49.626 -13.783 3.980 1.00 104.25 23 ARG D O 1
ATOM 747 N N . GLU D 1 24 ? -51.440 -12.794 4.855 1.00 84.69 24 GLU D N 1
ATOM 748 C CA . GLU D 1 24 ? -51.648 -11.950 3.681 1.00 81.71 24 GLU D CA 1
ATOM 753 N N . GLY E 1 2 ? -75.678 -19.948 26.408 1.00 51.03 2 GLY E N 1
ATOM 754 C CA . GLY E 1 2 ? -76.140 -18.611 26.098 1.00 42.13 2 GLY E CA 1
ATOM 755 C C . GLY E 1 2 ? -75.430 -18.037 24.896 1.00 47.72 2 GLY E C 1
ATOM 756 O O . GLY E 1 2 ? -74.265 -18.361 24.639 1.00 40.44 2 GLY E O 1
ATOM 757 N N . GLU E 1 3 ? -76.129 -17.183 24.157 1.00 38.17 3 GLU E N 1
ATOM 758 C CA . GLU E 1 3 ? -75.557 -16.573 22.964 1.00 49.13 3 GLU E CA 1
ATOM 759 C C . GLU E 1 3 ? -74.377 -15.668 23.341 1.00 51.27 3 GLU E C 1
ATOM 760 O O . GLU E 1 3 ? -73.418 -15.529 22.570 1.00 47.96 3 GLU E O 1
ATOM 766 N N . ILE E 1 4 ? -74.440 -15.052 24.522 1.00 43.00 4 ILE E N 1
ATOM 767 C CA . ILE E 1 4 ? -73.348 -14.188 24.952 1.00 40.93 4 ILE E CA 1
ATOM 768 C C . ILE E 1 4 ? -72.111 -15.027 25.227 1.00 39.60 4 ILE E C 1
ATOM 769 O O . ILE E 1 4 ? -71.037 -14.739 24.700 1.00 35.34 4 ILE E O 1
ATOM 774 N N . ALA E 1 5 ? -72.278 -16.074 26.034 1.00 34.30 5 ALA E N 1
ATOM 775 C CA . ALA E 1 5 ? -71.200 -17.011 26.321 1.00 34.08 5 ALA E CA 1
ATOM 776 C C . ALA E 1 5 ? -70.619 -17.583 25.032 1.00 35.39 5 ALA E C 1
ATOM 777 O O . ALA E 1 5 ? -69.405 -17.665 24.873 1.00 37.59 5 ALA E O 1
ATOM 779 N N . LYS E 1 6 ? -71.499 -17.973 24.115 1.00 35.93 6 LYS E N 1
ATOM 780 C CA . LYS E 1 6 ? -71.103 -18.495 22.809 1.00 36.21 6 LYS E CA 1
ATOM 781 C C . LYS E 1 6 ? -70.227 -17.500 22.053 1.00 41.60 6 LYS E C 1
ATOM 782 O O . LYS E 1 6 ? -69.213 -17.867 21.461 1.00 37.41 6 LYS E O 1
ATOM 786 N N . ALA E 1 7 ? -70.637 -16.235 22.065 1.00 30.93 7 ALA E N 1
ATOM 787 C CA . ALA E 1 7 ? -69.922 -15.209 21.326 1.00 31.28 7 ALA E CA 1
ATOM 788 C C . ALA E 1 7 ? -68.566 -14.961 21.961 1.00 42.53 7 ALA E C 1
ATOM 789 O O . ALA E 1 7 ? -67.586 -14.704 21.266 1.00 35.91 7 ALA E O 1
ATOM 791 N N . LEU E 1 8 ? -68.511 -15.039 23.287 1.00 32.95 8 LEU E N 1
ATOM 792 C CA . LEU E 1 8 ? -67.255 -14.836 23.991 1.00 36.51 8 LEU E CA 1
ATOM 793 C C . LEU E 1 8 ? -66.287 -15.968 23.664 1.00 37.86 8 LEU E C 1
ATOM 794 O O . LEU E 1 8 ? -65.078 -15.751 23.529 1.00 38.02 8 LEU E O 1
ATOM 799 N N . ARG E 1 9 ? -66.825 -17.179 23.545 1.00 36.11 9 ARG E N 1
ATOM 800 C CA . ARG E 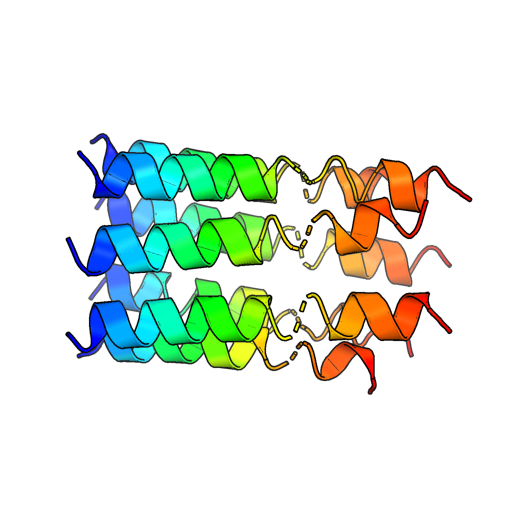1 9 ? -66.022 -18.348 23.194 1.00 39.24 9 ARG E CA 1
ATOM 801 C C . ARG E 1 9 ? -65.476 -18.214 21.780 1.00 37.49 9 ARG E C 1
ATOM 802 O O . ARG E 1 9 ? -64.348 -18.624 21.504 1.00 33.75 9 ARG E O 1
ATOM 810 N N . GLU E 1 10 ? -66.290 -17.643 20.894 1.00 36.31 10 GLU E N 1
ATOM 811 C CA . GLU E 1 10 ? -65.875 -17.318 19.533 1.00 36.65 10 GLU E CA 1
ATOM 812 C C . GLU E 1 10 ? -64.696 -16.360 19.515 1.00 37.35 10 GLU E C 1
ATOM 813 O O . GLU E 1 10 ? -63.803 -16.475 18.676 1.00 35.74 10 GLU E O 1
ATOM 819 N N . ILE E 1 11 ? -64.735 -15.381 20.411 1.00 40.19 11 ILE E N 1
ATOM 820 C CA . ILE E 1 11 ? -63.636 -14.444 20.567 1.00 35.03 11 ILE E CA 1
ATOM 821 C C . ILE E 1 11 ? -62.391 -15.177 21.056 1.00 39.68 11 ILE E C 1
ATOM 822 O O . ILE E 1 11 ? -61.287 -14.943 20.557 1.00 38.19 11 ILE E O 1
ATOM 827 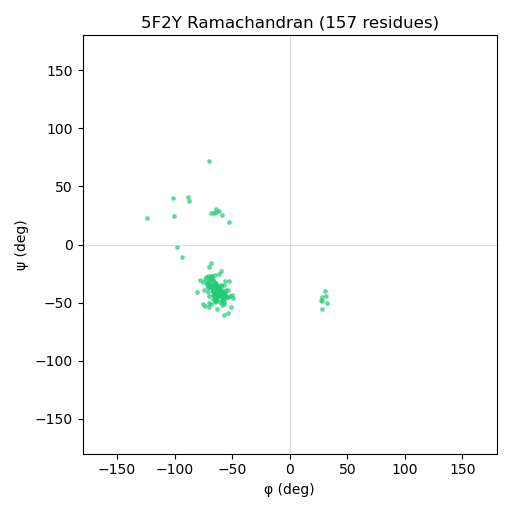N N . ALA E 1 12 ? -62.555 -16.077 22.016 1.00 34.53 12 ALA E N 1
ATOM 828 C CA . ALA E 1 12 ? -61.421 -16.873 22.498 1.00 33.12 12 ALA E CA 1
ATOM 829 C C . ALA E 1 12 ? -60.780 -17.659 21.364 1.00 39.21 12 ALA E C 1
ATOM 830 O O . ALA E 1 12 ? -59.551 -17.744 21.273 1.00 37.12 12 ALA E O 1
ATOM 832 N N . LYS E 1 13 ? -61.615 -18.224 20.497 1.00 32.40 13 LYS E N 1
ATOM 833 C CA . LYS E 1 13 ? -61.122 -18.998 19.364 1.00 32.89 13 LYS E CA 1
ATOM 834 C C . LYS E 1 13 ? -60.362 -18.131 18.351 1.00 44.41 13 LYS E C 1
ATOM 835 O O . LYS E 1 13 ? -59.342 -18.564 17.784 1.00 34.17 13 LYS E O 1
ATOM 837 N N . ALA E 1 14 ? -60.856 -16.918 18.108 1.00 35.00 14 ALA E N 1
ATOM 838 C CA . ALA E 1 14 ? -60.168 -16.015 17.188 1.00 39.37 14 ALA E CA 1
ATOM 839 C C . ALA E 1 14 ? -58.774 -15.674 17.706 1.00 36.02 14 ALA E C 1
ATOM 840 O O . ALA E 1 14 ? -57.834 -15.571 16.940 1.00 35.74 14 ALA E O 1
ATOM 842 N N . LEU E 1 15 ? -58.643 -15.515 19.013 1.00 36.99 15 LEU E N 1
ATOM 843 C CA . LEU E 1 15 ? -57.347 -15.204 19.595 1.00 40.28 15 LEU E CA 1
ATOM 844 C C . LEU E 1 15 ? -56.404 -16.408 19.524 1.00 41.71 15 LEU E C 1
ATOM 845 O O . LEU E 1 15 ? -55.205 -16.242 19.379 1.00 39.79 15 LEU E O 1
ATOM 850 N N . ARG E 1 16 ? -56.948 -17.616 19.616 1.00 37.47 16 ARG E N 1
ATOM 851 C CA . ARG E 1 16 ? -56.138 -18.817 19.451 1.00 45.61 16 ARG E CA 1
ATOM 852 C C . ARG E 1 16 ? -55.642 -18.908 18.013 1.00 45.18 16 ARG E C 1
ATOM 853 O O . ARG E 1 16 ? -54.491 -19.277 17.769 1.00 48.37 16 ARG E O 1
ATOM 861 N N . GLU E 1 17 ? -56.511 -18.562 17.065 1.00 46.73 17 GLU E N 1
ATOM 862 C CA . GLU E 1 17 ? -56.102 -18.405 15.673 1.00 41.63 17 GLU E CA 1
ATOM 863 C C . GLU E 1 17 ? -54.914 -17.460 15.567 1.00 44.69 17 GLU E C 1
ATOM 864 O O . GLU E 1 17 ? -53.926 -17.774 14.915 1.00 47.33 17 GLU E O 1
ATOM 877 N N . ALA E 1 19 ? -52.789 -16.524 17.792 1.00 33.51 19 ALA E N 1
ATOM 878 C CA . ALA E 1 19 ? -51.614 -17.156 18.401 1.00 39.89 19 ALA E CA 1
ATOM 879 C C . ALA E 1 19 ? -50.913 -18.073 17.400 1.00 42.02 19 ALA E C 1
ATOM 880 O O . ALA E 1 19 ? -49.708 -17.984 17.207 1.00 36.15 19 ALA E O 1
ATOM 882 N N . TRP E 1 20 ? -51.686 -18.949 16.767 1.00 41.18 20 TRP E N 1
ATOM 883 C CA . TRP E 1 20 ? -51.153 -19.881 15.787 1.00 47.70 20 TRP E CA 1
ATOM 884 C C . TRP E 1 20 ? -50.477 -19.142 14.647 1.00 52.65 20 TRP E C 1
ATOM 885 O O . TRP E 1 20 ? -49.353 -19.472 14.258 1.00 43.23 20 TRP E O 1
ATOM 896 N N . ALA E 1 21 ? -51.165 -18.137 14.118 1.00 50.09 21 ALA E N 1
ATOM 897 C CA . ALA E 1 21 ? -50.645 -17.375 12.986 1.00 44.74 21 ALA E CA 1
ATOM 898 C C . ALA E 1 21 ? -49.335 -16.671 13.318 1.00 44.39 21 ALA E C 1
ATOM 899 O O . ALA E 1 21 ? -48.414 -16.656 12.497 1.00 52.88 21 ALA E O 1
ATOM 901 N N . HIS E 1 22 ? -49.232 -16.079 14.505 1.00 39.84 22 HIS E N 1
ATOM 902 C CA . HIS E 1 22 ? -47.975 -15.419 14.839 1.00 49.57 22 HIS E CA 1
ATOM 903 C C . HIS E 1 22 ? -46.880 -16.456 15.054 1.00 49.46 22 HIS E C 1
ATOM 904 O O . HIS E 1 22 ? -45.715 -16.208 14.750 1.00 45.27 22 HIS E O 1
ATOM 911 N N . ARG E 1 23 ? -47.269 -17.606 15.596 1.00 45.02 23 ARG E N 1
ATOM 912 C CA . ARG E 1 23 ? -46.351 -18.707 15.821 1.00 49.70 23 ARG E CA 1
ATOM 913 C C . ARG E 1 23 ? -45.728 -19.120 14.488 1.00 57.38 23 ARG E C 1
ATOM 914 O O . ARG E 1 23 ? -44.510 -19.164 14.350 1.00 57.61 23 ARG E O 1
ATOM 922 N N . GLU E 1 24 ? -46.577 -19.378 13.499 1.00 48.27 24 GLU E N 1
ATOM 923 C CA . GLU E 1 24 ? -46.119 -19.823 12.191 1.00 45.52 24 GLU E CA 1
ATOM 924 C C . GLU E 1 24 ? -45.281 -18.782 11.448 1.00 51.87 24 GLU E C 1
ATOM 925 O O . GLU E 1 24 ? -44.185 -19.097 10.961 1.00 49.50 24 GLU E O 1
ATOM 931 N N . GLU E 1 25 ? -45.777 -17.549 11.374 1.00 46.98 25 GLU E N 1
ATOM 932 C CA . GLU E 1 25 ? -45.085 -16.486 10.644 1.00 54.74 25 GLU E CA 1
ATOM 933 C C . GLU E 1 25 ? -43.676 -16.253 11.181 1.00 70.49 25 GLU E C 1
ATOM 934 O O . GLU E 1 25 ? -42.735 -16.045 10.412 1.00 72.22 25 GLU E O 1
ATOM 936 N N . ALA E 1 26 ? -43.538 -16.294 12.502 1.00 70.37 26 ALA E N 1
ATOM 937 C CA . ALA E 1 26 ? -42.236 -16.135 13.138 1.00 64.68 26 ALA E CA 1
ATOM 938 C C . ALA E 1 26 ? -41.365 -17.362 12.912 1.00 73.35 26 ALA E C 1
ATOM 939 O O . ALA E 1 26 ? -40.147 -17.246 12.772 1.00 73.45 26 ALA E O 1
ATOM 941 N N . LYS E 1 27 ? -41.993 -18.538 12.874 1.00 76.89 27 LYS E N 1
ATOM 942 C CA . LYS E 1 27 ? -41.271 -19.795 12.670 1.00 71.52 27 LYS E CA 1
ATOM 943 C C . LYS E 1 27 ? -40.565 -19.791 11.319 1.00 69.84 27 LYS E C 1
ATOM 944 O O . LYS E 1 27 ? -39.567 -20.486 11.130 1.00 79.83 27 LYS E O 1
ATOM 950 N N . ALA E 1 28 ? -41.089 -18.996 10.391 0.92 64.20 28 ALA E N 1
ATOM 951 C CA . ALA E 1 28 ? -40.435 -18.750 9.115 0.92 64.86 28 ALA E CA 1
ATOM 952 C C . ALA E 1 28 ? -39.265 -17.776 9.275 0.92 74.04 28 ALA E C 1
ATOM 953 O O . ALA E 1 28 ? -38.116 -18.090 8.948 0.92 73.42 28 ALA E O 1
ATOM 958 N N . GLY F 1 2 ? -68.057 0.362 40.090 1.00 43.18 2 GLY F N 1
ATOM 959 C CA . GLY F 1 2 ? -68.262 -1.070 40.218 1.00 34.57 2 GLY F CA 1
ATOM 960 C C . GLY F 1 2 ? -67.041 -1.887 39.892 1.00 41.27 2 GLY F C 1
ATOM 961 O O . GLY F 1 2 ? -66.104 -1.404 39.257 1.00 36.92 2 GLY F O 1
ATOM 962 N N . GLU F 1 3 ? -67.058 -3.132 40.345 1.00 42.03 3 GLU F N 1
ATOM 963 C CA . GLU F 1 3 ? -65.924 -4.006 40.204 1.00 40.58 3 GLU F CA 1
ATOM 964 C C . GLU F 1 3 ? -65.736 -4.389 38.739 1.00 42.55 3 GLU F C 1
ATOM 965 O O . GLU F 1 3 ? -64.608 -4.606 38.289 1.00 37.84 3 GLU F O 1
ATOM 971 N N . ILE F 1 4 ? -66.828 -4.458 37.983 1.00 39.22 4 ILE F N 1
ATOM 972 C CA . ILE F 1 4 ? -66.714 -4.855 36.577 1.00 33.68 4 ILE F CA 1
ATOM 973 C C . ILE F 1 4 ? -66.114 -3.712 35.754 1.00 30.63 4 ILE F C 1
ATOM 974 O O . ILE F 1 4 ? -65.115 -3.902 35.069 1.00 33.01 4 ILE F O 1
ATOM 979 N N . ALA F 1 5 ? -66.695 -2.521 35.852 1.00 29.79 5 ALA F N 1
ATOM 980 C CA . ALA F 1 5 ? -66.142 -1.349 35.183 1.00 34.48 5 ALA F CA 1
ATOM 981 C C . ALA F 1 5 ? -64.659 -1.157 35.495 1.00 31.95 5 ALA F C 1
ATOM 982 O O . ALA F 1 5 ? -63.865 -0.861 34.598 1.00 39.19 5 ALA F O 1
ATOM 984 N N . LYS F 1 6 ? -64.293 -1.311 36.766 1.00 41.83 6 LYS F N 1
ATOM 985 C CA . LYS F 1 6 ? -62.903 -1.168 37.179 1.00 45.48 6 LYS F CA 1
ATOM 986 C C . LYS F 1 6 ? -62.008 -2.202 36.488 1.00 46.73 6 LYS F C 1
ATOM 987 O O . LYS F 1 6 ? -60.924 -1.874 36.026 1.00 32.17 6 LYS F O 1
ATOM 989 N N . ALA F 1 7 ? -62.464 -3.449 36.405 1.00 46.91 7 ALA F N 1
ATOM 990 C CA . ALA F 1 7 ? -61.670 -4.480 35.745 1.00 35.34 7 ALA F CA 1
ATOM 991 C C . ALA F 1 7 ? -61.552 -4.193 34.253 1.00 33.48 7 ALA F C 1
ATOM 992 O O . ALA F 1 7 ? -60.488 -4.360 33.660 1.00 34.52 7 ALA F O 1
ATOM 994 N N . LEU F 1 8 ? -62.634 -3.743 33.638 1.00 25.27 8 LEU F N 1
ATOM 995 C CA . LEU F 1 8 ? -62.545 -3.315 32.244 1.00 26.93 8 LEU F CA 1
ATOM 996 C C . LEU F 1 8 ? -61.532 -2.186 32.072 1.00 34.08 8 LEU F C 1
ATOM 997 O O . LEU F 1 8 ? -60.820 -2.151 31.082 1.00 33.24 8 LEU F O 1
ATOM 1002 N N . ARG F 1 9 ? -61.481 -1.254 33.023 1.00 28.19 9 ARG F N 1
ATOM 1003 C CA . ARG F 1 9 ? -60.545 -0.142 32.907 1.00 39.10 9 ARG F CA 1
ATOM 1004 C C . ARG F 1 9 ? -59.129 -0.672 33.057 1.00 36.79 9 ARG F C 1
ATOM 1005 O O . ARG F 1 9 ? -58.192 -0.095 32.549 1.00 34.89 9 ARG F O 1
ATOM 1013 N N . GLU F 1 10 ? -58.986 -1.781 33.770 1.00 36.87 10 GLU F N 1
ATOM 1014 C CA . GLU F 1 10 ? -57.693 -2.422 33.937 1.00 39.00 10 GLU F CA 1
ATOM 1015 C C . GLU F 1 10 ? -57.278 -3.032 32.610 1.00 38.73 10 GLU F C 1
ATOM 1016 O O . GLU F 1 10 ? -56.113 -2.997 32.252 1.00 34.24 10 GLU F O 1
ATOM 1022 N N . ILE F 1 11 ? -58.252 -3.553 31.869 1.00 42.11 11 ILE F N 1
ATOM 1023 C CA . ILE F 1 11 ? -57.997 -4.119 30.555 1.00 38.70 11 ILE F CA 1
ATOM 1024 C C . ILE F 1 11 ? -57.493 -3.035 29.592 1.00 34.63 11 ILE F C 1
ATOM 1025 O O . ILE F 1 11 ? -56.496 -3.230 28.902 1.00 38.33 11 ILE F O 1
ATOM 1030 N N . ALA F 1 12 ? -58.165 -1.892 29.566 1.00 32.68 12 ALA F N 1
ATOM 1031 C CA . ALA F 1 12 ? -57.741 -0.786 28.707 1.00 30.31 12 ALA F CA 1
ATOM 1032 C C . ALA F 1 12 ? -56.301 -0.390 28.994 1.00 34.08 12 ALA F C 1
ATOM 1033 O O . ALA F 1 12 ? -55.534 -0.124 28.085 1.00 31.73 12 ALA F O 1
ATOM 1035 N N . LYS F 1 13 ? -55.944 -0.357 30.273 1.00 43.41 13 LYS F N 1
ATOM 1036 C CA . LYS F 1 13 ? -54.622 0.084 30.667 1.00 44.88 13 LYS F CA 1
ATOM 1037 C C . LYS F 1 13 ? -53.564 -0.910 30.200 1.00 40.46 13 LYS F C 1
ATOM 1038 O O . LYS F 1 13 ? -52.475 -0.518 29.783 1.00 34.72 13 LYS F O 1
ATOM 1043 N N . ALA F 1 14 ? -53.883 -2.202 30.255 1.00 34.00 14 ALA F N 1
ATOM 1044 C CA . ALA F 1 14 ? -52.940 -3.215 29.781 1.00 39.19 14 ALA F CA 1
ATOM 1045 C C . ALA F 1 14 ? -52.740 -3.102 28.276 1.00 31.54 14 ALA F C 1
ATOM 1046 O O . ALA F 1 14 ? -51.623 -3.276 27.764 1.00 35.97 14 ALA F O 1
ATOM 1048 N N . LEU F 1 15 ? -53.804 -2.768 27.562 1.00 36.66 15 LEU F N 1
ATOM 1049 C CA . LEU F 1 15 ? -53.696 -2.548 26.121 1.00 34.28 15 LEU F CA 1
ATOM 1050 C C . LEU F 1 15 ? -52.835 -1.305 25.823 1.00 31.02 15 LEU F C 1
ATOM 1051 O O . LEU F 1 15 ? -52.038 -1.307 24.888 1.00 37.28 15 LEU F O 1
ATOM 1056 N N . ARG F 1 16 ? -52.985 -0.258 26.633 1.00 36.21 16 ARG F N 1
ATOM 1057 C CA . ARG F 1 16 ? -52.142 0.935 26.488 1.00 40.31 16 ARG F CA 1
ATOM 1058 C C . ARG F 1 16 ? -50.678 0.568 26.730 1.00 46.04 16 ARG F C 1
ATOM 1059 O O . ARG F 1 16 ? -49.781 1.083 26.079 1.00 41.46 16 ARG F O 1
ATOM 1067 N N . GLU F 1 17 ? -50.453 -0.323 27.687 1.00 45.95 17 GLU F N 1
ATOM 1068 C CA . GLU F 1 17 ? -49.129 -0.832 27.971 1.00 38.24 17 GLU F CA 1
ATOM 1069 C C . GLU F 1 17 ? -48.619 -1.612 26.745 1.00 34.24 17 GLU F C 1
ATOM 1070 O O . GLU F 1 17 ? -47.442 -1.526 26.379 1.00 44.24 17 GLU F O 1
ATOM 1083 N N . ALA F 1 19 ? -49.486 -0.880 23.774 1.00 36.25 19 ALA F N 1
ATOM 1084 C CA . ALA F 1 19 ? -49.190 0.181 22.818 1.00 45.04 19 ALA F CA 1
ATOM 1085 C C . ALA F 1 19 ? -47.803 0.773 23.062 1.00 45.60 19 ALA F C 1
ATOM 1086 O O . ALA F 1 19 ? -47.026 0.923 22.137 1.00 45.40 19 ALA F O 1
ATOM 1088 N N . TRP F 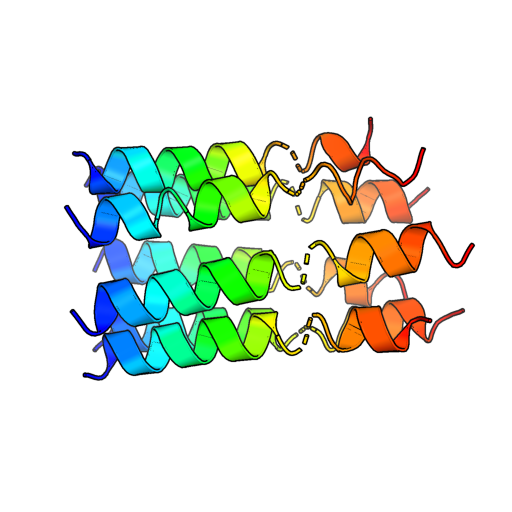1 20 ? -47.516 1.103 24.319 1.00 43.26 20 TRP F N 1
ATOM 1089 C CA . TRP F 1 20 ? -46.226 1.639 24.748 1.00 44.48 20 TRP F CA 1
ATOM 1090 C C . TRP F 1 20 ? -45.053 0.726 24.388 1.00 50.23 20 TRP F C 1
ATOM 1091 O O . TRP F 1 20 ? -43.939 1.193 24.143 1.00 54.55 20 TRP F O 1
ATOM 1102 N N . ALA F 1 21 ? -45.310 -0.577 24.375 1.00 50.39 21 ALA F N 1
ATOM 1103 C CA . ALA F 1 21 ? -44.309 -1.562 24.003 1.00 53.18 21 ALA F CA 1
ATOM 1104 C C . ALA F 1 21 ? -43.927 -1.396 22.534 1.00 62.51 21 ALA F C 1
ATOM 1105 O O . ALA F 1 21 ? -42.780 -1.617 22.153 1.00 67.33 21 ALA F O 1
ATOM 1107 N N . HIS F 1 22 ? -44.902 -1.005 21.717 1.00 52.65 22 HIS F N 1
ATOM 1108 C CA . HIS F 1 22 ? -44.665 -0.755 20.303 1.00 56.70 22 HIS F CA 1
ATOM 1109 C C . HIS F 1 22 ? -44.059 0.626 20.077 1.00 60.58 22 HIS F C 1
ATOM 1110 O O . HIS F 1 22 ? -43.159 0.770 19.255 1.00 58.71 22 HIS F O 1
ATOM 1117 N N . ARG F 1 23 ? -44.537 1.634 20.809 1.00 60.35 23 ARG F N 1
ATOM 1118 C CA . ARG F 1 23 ? -43.954 2.977 20.717 1.00 63.89 23 ARG F CA 1
ATOM 1119 C C . ARG F 1 23 ? -42.477 2.983 21.087 1.00 65.22 23 ARG F C 1
ATOM 1120 O O . ARG F 1 23 ? -41.735 3.886 20.696 1.00 71.03 23 ARG F O 1
ATOM 1128 N N . GLU F 1 24 ? -42.056 1.982 21.853 1.00 65.48 24 GLU F N 1
ATOM 1129 C CA . GLU F 1 24 ? -40.676 1.927 22.299 1.00 82.17 24 GLU F CA 1
ATOM 1130 C C . GLU F 1 24 ? -39.842 1.089 21.328 1.00 87.53 24 GLU F C 1
ATOM 1131 O O . GLU F 1 24 ? -38.612 1.095 21.387 1.00 95.04 24 GLU F O 1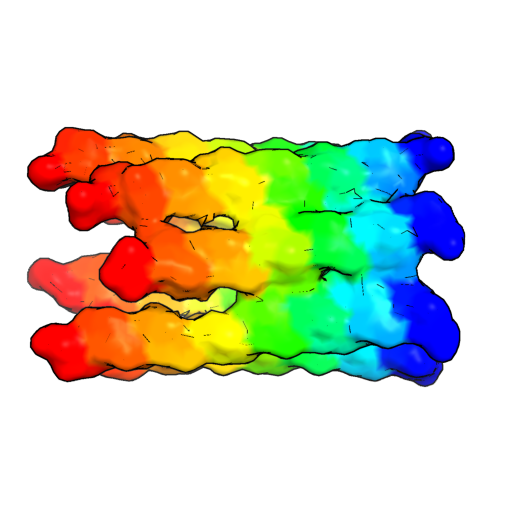
ATOM 1137 N N . GLU F 1 25 ? -40.514 0.394 20.413 1.00 77.33 25 GLU F N 1
ATOM 1138 C CA . GLU F 1 25 ? -39.812 -0.333 19.360 1.00 76.23 25 GLU F CA 1
ATOM 1139 C C . GLU F 1 25 ? -39.135 0.639 18.388 1.00 81.84 25 GLU F C 1
ATOM 1140 O O . GLU F 1 25 ? -38.108 0.315 17.789 1.00 78.06 25 GLU F O 1
ATOM 1142 N N . ALA F 1 26 ? -39.715 1.829 18.236 1.00 81.70 26 ALA F N 1
ATOM 1143 C CA . ALA F 1 26 ? -39.074 2.902 17.476 1.00 71.60 26 ALA F CA 1
ATOM 1144 C C . ALA F 1 26 ? -39.246 4.251 18.174 1.00 74.59 26 ALA F C 1
ATOM 1145 O O . ALA F 1 26 ? -38.419 4.647 19.001 1.00 72.99 26 ALA F O 1
ATOM 1150 N N . GLY G 1 2 ? -66.787 -10.824 42.376 1.00 44.20 2 GLY G N 1
ATOM 1151 C CA . GLY G 1 2 ? -67.489 -11.723 41.480 1.00 42.58 2 GLY G CA 1
ATOM 1152 C C . GLY G 1 2 ? -66.602 -12.443 40.493 1.00 43.17 2 GLY G C 1
ATOM 1153 O O . GLY G 1 2 ? -65.508 -11.977 40.147 1.00 37.32 2 GLY G O 1
ATOM 1154 N N . GLU G 1 3 ? -67.089 -13.593 40.045 1.00 36.43 3 GLU G N 1
ATOM 1155 C CA . GLU G 1 3 ? -66.367 -14.422 39.106 1.00 41.52 3 GLU G CA 1
ATOM 1156 C C . GLU G 1 3 ? -66.147 -13.643 37.821 1.00 38.74 3 GLU G C 1
ATOM 1157 O O . GLU G 1 3 ? -65.077 -13.711 37.222 1.00 33.15 3 GLU G O 1
ATOM 1163 N N . ILE G 1 4 ? -67.151 -12.878 37.410 1.00 30.75 4 ILE G N 1
ATOM 1164 C CA . ILE G 1 4 ? -67.040 -12.140 36.165 1.00 33.52 4 ILE G CA 1
ATOM 1165 C C . ILE G 1 4 ? -65.919 -11.095 36.273 1.00 36.87 4 ILE G C 1
ATOM 1166 O O . ILE G 1 4 ? -65.082 -11.028 35.397 1.00 31.96 4 ILE G O 1
ATOM 1171 N N . ALA G 1 5 ? -65.868 -10.324 37.360 1.00 39.90 5 ALA G N 1
ATOM 1172 C CA . ALA G 1 5 ? -64.813 -9.317 37.521 1.00 32.36 5 ALA G CA 1
ATOM 1173 C C . ALA G 1 5 ? -63.424 -9.959 37.617 1.00 38.50 5 ALA G C 1
ATOM 1174 O O . ALA G 1 5 ? -62.439 -9.414 37.109 1.00 29.47 5 ALA G O 1
ATOM 1176 N N . LYS G 1 6 ? -63.350 -11.111 38.278 1.00 39.15 6 LYS G N 1
ATOM 1177 C CA . LYS G 1 6 ? -62.107 -11.860 38.381 1.00 35.75 6 LYS G CA 1
ATOM 1178 C C . LYS G 1 6 ? -61.636 -12.330 37.019 1.00 35.89 6 LYS G C 1
ATOM 1179 O O . LYS G 1 6 ? -60.460 -12.185 36.679 1.00 38.68 6 LYS G O 1
ATOM 1185 N N . ALA G 1 7 ? -62.552 -12.897 36.238 1.00 29.96 7 ALA G N 1
ATOM 1186 C CA . ALA G 1 7 ? -62.195 -13.324 34.894 1.00 35.08 7 ALA G CA 1
ATOM 1187 C C . ALA G 1 7 ? -61.640 -12.157 34.079 1.00 38.82 7 ALA G C 1
ATOM 1188 O O . ALA G 1 7 ? -60.636 -12.309 33.383 1.00 32.68 7 ALA G O 1
ATOM 1190 N N . LEU G 1 8 ? -62.275 -10.993 34.184 1.00 27.77 8 LEU G N 1
ATOM 1191 C CA . LEU G 1 8 ? -61.822 -9.806 33.450 1.00 23.45 8 LEU G CA 1
ATOM 1192 C C . LEU G 1 8 ? -60.434 -9.355 33.884 1.00 38.78 8 LEU G C 1
ATOM 1193 O O . LEU G 1 8 ? -59.631 -8.906 33.058 1.00 30.22 8 LEU G O 1
ATOM 1198 N N . ARG G 1 9 ? -60.171 -9.435 35.186 1.00 36.42 9 ARG G N 1
ATOM 1199 C CA . ARG G 1 9 ? -58.870 -9.070 35.720 1.00 35.22 9 ARG G CA 1
ATOM 1200 C C . ARG G 1 9 ? -57.806 -10.048 35.238 1.00 32.33 9 ARG G C 1
ATOM 1201 O O . ARG G 1 9 ? -56.646 -9.673 35.052 1.00 32.71 9 ARG G O 1
ATOM 1209 N N . GLU G 1 10 ? -58.209 -11.301 35.037 1.00 33.61 10 GLU G N 1
ATOM 1210 C CA . GLU G 1 10 ? -57.324 -12.322 34.479 1.00 34.48 10 GLU G CA 1
ATOM 1211 C C . GLU G 1 10 ? -56.946 -11.982 33.034 1.00 33.83 10 GLU G C 1
ATOM 1212 O O . GLU G 1 10 ? -55.792 -12.136 32.623 1.00 30.58 10 GLU G O 1
ATOM 1218 N N . ILE G 1 11 ? -57.930 -11.524 32.270 1.00 35.96 11 ILE G N 1
ATOM 1219 C CA . ILE G 1 11 ? -57.715 -11.033 30.915 1.00 26.88 11 ILE G CA 1
ATOM 1220 C C . ILE G 1 11 ? -56.689 -9.895 30.908 1.00 30.35 11 ILE G C 1
ATOM 1221 O O . ILE G 1 11 ? -55.728 -9.918 30.148 1.00 36.00 11 ILE G O 1
ATOM 1226 N N . ALA G 1 12 ? -56.903 -8.899 31.760 1.00 35.49 12 ALA G N 1
ATOM 1227 C CA . ALA G 1 12 ? -55.976 -7.775 31.877 1.00 33.73 12 ALA G CA 1
ATOM 1228 C C . ALA G 1 12 ? -54.550 -8.264 32.133 1.00 40.38 12 ALA G C 1
ATOM 1229 O O . ALA G 1 12 ? -53.590 -7.801 31.502 1.00 39.67 12 ALA G O 1
ATOM 1231 N N . LYS G 1 13 ? -54.416 -9.213 33.053 1.00 45.05 13 LYS G N 1
ATOM 1232 C CA . LYS G 1 13 ? -53.109 -9.771 33.363 1.00 37.33 13 LYS G CA 1
ATOM 1233 C C . LYS G 1 13 ? -52.496 -10.460 32.142 1.00 38.27 13 LYS G C 1
ATOM 1234 O O . LYS G 1 13 ? -51.291 -10.308 31.862 1.00 35.10 13 LYS G O 1
ATOM 1240 N N . ALA G 1 14 ? -53.315 -11.179 31.380 1.00 30.49 14 ALA G N 1
ATOM 1241 C CA . ALA G 1 14 ? -52.815 -11.826 30.167 1.00 30.22 14 ALA G CA 1
ATOM 1242 C C . ALA G 1 14 ? -52.281 -10.798 29.160 1.00 38.72 14 ALA G C 1
ATOM 1243 O O . ALA G 1 14 ? -51.247 -11.005 28.483 1.00 30.44 14 ALA G O 1
ATOM 1245 N N . LEU G 1 15 ? -52.984 -9.684 29.071 1.00 28.26 15 LEU G N 1
ATOM 1246 C CA . LEU G 1 15 ? -52.586 -8.596 28.172 1.00 31.04 15 LEU G CA 1
ATOM 1247 C C . LEU G 1 15 ? -51.264 -7.988 28.608 1.00 29.39 15 LEU G C 1
ATOM 1248 O O . LEU G 1 15 ? -50.370 -7.764 27.792 1.00 35.80 15 LEU G O 1
ATOM 1253 N N . ARG G 1 16 ? -51.132 -7.724 29.904 1.00 32.97 16 ARG G N 1
ATOM 1254 C CA . ARG G 1 16 ? -49.861 -7.266 30.468 1.00 34.85 16 ARG G CA 1
ATOM 1255 C C . ARG G 1 16 ? -48.721 -8.258 30.182 1.00 39.60 16 ARG G C 1
ATOM 1256 O O . ARG G 1 16 ? -47.558 -7.872 30.003 1.00 36.82 16 ARG G O 1
ATOM 1264 N N . GLU G 1 17 ? -49.057 -9.543 30.177 1.00 31.60 17 GLU G N 1
ATOM 1265 C CA . GLU G 1 17 ? -48.093 -10.586 29.868 1.00 34.78 17 GLU G CA 1
ATOM 1266 C C . GLU G 1 17 ? -47.700 -10.492 28.397 1.00 37.20 17 GLU G C 1
ATOM 1267 O O . GLU G 1 17 ? -46.546 -10.719 28.025 1.00 35.82 17 GLU G O 1
ATOM 1280 N N . ALA G 1 19 ? -47.785 -7.729 26.687 1.00 30.85 19 ALA G N 1
ATOM 1281 C CA . ALA G 1 19 ? -46.971 -6.516 26.581 1.00 31.51 19 ALA G CA 1
ATOM 1282 C C . ALA G 1 19 ? -45.502 -6.818 26.840 1.00 33.33 19 ALA G C 1
ATOM 1283 O O . ALA G 1 19 ? -44.639 -6.342 26.120 1.00 38.20 19 ALA G O 1
ATOM 1285 N N . TRP G 1 20 ? -45.240 -7.614 27.874 1.00 35.20 20 TRP G N 1
ATOM 1286 C CA . TRP G 1 20 ? -43.891 -7.950 28.283 1.00 35.30 20 TRP G CA 1
ATOM 1287 C C . TRP G 1 20 ? -43.214 -8.777 27.211 1.00 41.32 20 TRP G C 1
ATOM 1288 O O . TRP G 1 20 ? -42.049 -8.559 26.887 1.00 35.92 20 TRP G O 1
ATOM 1299 N N . ALA G 1 21 ? -43.949 -9.741 26.670 1.00 35.09 21 ALA G N 1
ATOM 1300 C CA . ALA G 1 21 ? -43.382 -10.659 25.689 1.00 35.53 21 ALA G CA 1
ATOM 1301 C C . ALA G 1 21 ? -42.993 -9.926 24.411 1.00 45.14 21 ALA G C 1
ATOM 1302 O O . ALA G 1 21 ? -41.972 -10.244 23.791 1.00 37.24 21 ALA G O 1
ATOM 1304 N N . HIS G 1 22 ? -43.803 -8.951 24.014 1.00 42.49 22 HIS G N 1
ATOM 1305 C CA A HIS G 1 22 ? -43.512 -8.206 22.801 0.62 47.94 22 HIS G CA 1
ATOM 1306 C CA B HIS G 1 22 ? -43.533 -8.175 22.810 0.38 46.18 22 HIS G CA 1
ATOM 1307 C C . HIS G 1 22 ? -42.291 -7.312 22.971 1.00 43.31 22 HIS G C 1
ATOM 1308 O O . HIS G 1 22 ? -41.554 -7.092 22.021 1.00 47.95 22 HIS G O 1
ATOM 1321 N N . ARG G 1 23 ? -42.092 -6.792 24.179 1.00 45.17 23 ARG G N 1
ATOM 1322 C CA . ARG G 1 23 ? -40.922 -5.980 24.452 1.00 42.32 23 ARG G CA 1
ATOM 1323 C C . ARG G 1 23 ? -39.688 -6.853 24.309 1.00 41.71 23 ARG G C 1
ATOM 1324 O O . ARG G 1 23 ? -38.737 -6.488 23.618 1.00 46.82 23 ARG G O 1
ATOM 1332 N N . GLU G 1 24 ? -39.718 -8.020 24.939 1.00 35.64 24 GLU G N 1
ATOM 1333 C CA . GLU G 1 24 ? -38.603 -8.945 24.839 1.00 48.57 24 GLU G CA 1
ATOM 1334 C C . GLU G 1 24 ? -38.372 -9.395 23.398 1.00 56.01 24 GLU G C 1
ATOM 1335 O O . GLU G 1 24 ? -37.244 -9.354 22.910 1.00 60.37 24 GLU G O 1
ATOM 1341 N N . GLU G 1 25 ? -39.439 -9.826 22.729 1.00 52.74 25 GLU G N 1
ATOM 1342 C CA . GLU G 1 25 ? -39.360 -10.249 21.330 1.00 52.90 25 GLU G CA 1
ATOM 1343 C C . GLU G 1 25 ? -38.661 -9.182 20.515 1.00 60.61 25 GLU G C 1
ATOM 1344 O O . GLU G 1 25 ? -37.665 -9.455 19.841 1.00 53.80 25 GLU G O 1
ATOM 1350 N N . ALA G 1 26 ? -39.178 -7.959 20.609 1.00 63.46 26 ALA G N 1
ATOM 1351 C CA . ALA G 1 26 ? -38.545 -6.809 19.978 1.00 56.53 26 ALA G CA 1
ATOM 1352 C C . ALA G 1 26 ? -37.094 -6.702 20.390 1.00 63.71 26 ALA G C 1
ATOM 1353 O O . ALA G 1 26 ? -36.206 -6.740 19.539 1.00 71.91 26 ALA G O 1
ATOM 1355 N N . LYS G 1 27 ? -36.853 -6.576 21.696 1.00 64.29 27 LYS G N 1
ATOM 1356 C CA . LYS G 1 27 ? -35.494 -6.410 22.218 1.00 60.53 27 LYS G CA 1
ATOM 1357 C C . LYS G 1 27 ? -34.561 -7.507 21.716 1.00 63.38 27 LYS G C 1
ATOM 1358 O O . LYS G 1 27 ? -33.367 -7.276 21.526 1.00 68.36 27 LYS G O 1
ATOM 1364 N N . ALA G 1 28 ? -35.103 -8.699 21.486 0.98 55.31 28 ALA G N 1
ATOM 1365 C CA . ALA G 1 28 ? -34.340 -9.735 20.811 0.98 47.47 28 ALA G CA 1
ATOM 1366 C C . ALA G 1 28 ? -34.158 -9.360 19.337 0.98 68.27 28 ALA G C 1
ATOM 1367 O O . ALA G 1 28 ? -34.771 -9.957 18.453 0.98 75.06 28 ALA G O 1
ATOM 1369 N N . LEU G 1 29 ? -33.312 -8.361 19.087 0.93 70.26 29 LEU G N 1
ATOM 1370 C CA . LEU G 1 29 ? -33.029 -7.883 17.733 0.93 67.13 29 LEU G CA 1
ATOM 1371 C C . LEU G 1 29 ? -31.847 -6.919 17.738 0.93 71.78 29 LEU G C 1
ATOM 1372 O O . LEU G 1 29 ? -30.824 -7.176 18.375 0.93 72.90 29 LEU G O 1
#

Sequence (174 aa):
GEIAKALREIAKALREAWAHREEAKALGEIAKALREIAKALRREAWAHREEAGEIAKALRREIAKALREAWAHREEAGEIAKALREIAKALREAWAHREGEIAKALREIAKALREAWAHREEAKAGEIAKALREIAKALREAWAHREEAGEIAKALREIAKALREAWAHHREEAKAL